Protein AF-A0AA40HEL3-F1 (afdb_monomer)

Structure (mmCIF, N/CA/C/O backbone):
data_AF-A0AA40HEL3-F1
#
_entry.id   AF-A0AA40HEL3-F1
#
loop_
_atom_site.group_PDB
_atom_site.id
_atom_site.type_symbol
_atom_site.label_atom_id
_atom_site.label_alt_id
_atom_site.label_comp_id
_atom_site.label_asym_id
_atom_site.label_entity_id
_atom_site.label_seq_id
_atom_site.pdbx_PDB_ins_code
_atom_site.Cartn_x
_atom_site.Cartn_y
_atom_site.Cartn_z
_atom_site.occupancy
_atom_site.B_iso_or_equiv
_atom_site.auth_seq_id
_atom_site.auth_comp_id
_atom_site.auth_asym_id
_atom_site.auth_atom_id
_atom_site.pdbx_PDB_model_num
ATOM 1 N N . MET A 1 1 ? -7.046 -39.041 -43.414 1.00 39.50 1 MET A N 1
ATOM 2 C CA . MET A 1 1 ? -5.927 -38.638 -42.534 1.00 39.50 1 MET A CA 1
ATOM 3 C C . MET A 1 1 ? -6.342 -37.340 -41.850 1.00 39.50 1 MET A C 1
ATOM 5 O O . MET A 1 1 ? -6.421 -36.329 -42.531 1.00 39.50 1 MET A O 1
ATOM 9 N N . ALA A 1 2 ? -6.742 -37.379 -40.576 1.00 47.94 2 ALA A N 1
ATOM 10 C CA . ALA A 1 2 ? -7.165 -36.186 -39.832 1.00 47.94 2 ALA A CA 1
ATOM 11 C C . ALA A 1 2 ? -5.951 -35.573 -39.118 1.00 47.94 2 ALA A C 1
ATOM 13 O O . ALA A 1 2 ? -5.220 -36.287 -38.434 1.00 47.94 2 ALA A O 1
ATOM 14 N N . ALA A 1 3 ? -5.721 -34.274 -39.314 1.00 55.25 3 ALA A N 1
ATOM 15 C CA . ALA A 1 3 ? -4.633 -33.546 -38.671 1.00 55.25 3 ALA A CA 1
ATOM 16 C C . ALA A 1 3 ? -4.926 -33.353 -37.169 1.00 55.25 3 ALA A C 1
ATOM 18 O O . ALA A 1 3 ? -6.078 -33.092 -36.809 1.00 55.25 3 ALA A O 1
ATOM 19 N N . PRO A 1 4 ? -3.924 -33.466 -36.280 1.00 57.38 4 PRO A N 1
ATOM 20 C CA . PRO A 1 4 ? -4.136 -33.258 -34.858 1.00 57.38 4 PRO A CA 1
ATOM 21 C C . PRO A 1 4 ? -4.435 -31.778 -34.603 1.00 57.38 4 PRO A C 1
ATOM 23 O O . PRO A 1 4 ? -3.684 -30.895 -35.018 1.00 57.38 4 PRO A O 1
ATOM 26 N N . ALA A 1 5 ? -5.541 -31.502 -33.913 1.00 61.62 5 ALA A N 1
ATOM 27 C CA . ALA A 1 5 ? -5.850 -30.162 -33.438 1.00 61.62 5 ALA A CA 1
ATOM 28 C C . ALA A 1 5 ? -4.750 -29.725 -32.459 1.00 61.62 5 ALA A C 1
ATOM 30 O O . ALA A 1 5 ? -4.575 -30.340 -31.403 1.00 61.62 5 ALA A O 1
ATOM 31 N N . LEU A 1 6 ? -4.003 -28.677 -32.819 1.00 62.03 6 LEU A N 1
ATOM 32 C CA . LEU A 1 6 ? -3.068 -28.009 -31.920 1.00 62.03 6 LEU A CA 1
ATOM 33 C C . LEU A 1 6 ? -3.831 -27.625 -30.652 1.00 62.03 6 LEU A C 1
ATOM 35 O O . LEU A 1 6 ? -4.682 -26.735 -30.664 1.00 62.03 6 LEU A O 1
ATOM 39 N N . ARG A 1 7 ? -3.529 -28.307 -29.546 1.00 61.59 7 ARG A N 1
ATOM 40 C CA . ARG A 1 7 ? -3.906 -27.865 -28.207 1.00 61.59 7 ARG A CA 1
ATOM 41 C C . ARG A 1 7 ? -3.159 -26.551 -27.991 1.00 61.59 7 ARG A C 1
ATOM 43 O O . ARG A 1 7 ? -2.004 -26.570 -27.577 1.00 61.59 7 ARG A O 1
ATOM 50 N N . LYS A 1 8 ? -3.781 -25.420 -28.348 1.00 59.19 8 LYS A N 1
ATOM 51 C CA . LYS A 1 8 ? -3.305 -24.097 -27.936 1.00 59.19 8 LYS A CA 1
ATOM 52 C C . LYS A 1 8 ? -3.164 -24.172 -26.425 1.00 59.19 8 LYS A C 1
ATOM 54 O O . LYS A 1 8 ? -4.157 -24.345 -25.720 1.00 59.19 8 LYS A O 1
ATOM 59 N N . ARG A 1 9 ? -1.924 -24.132 -25.945 1.00 63.53 9 ARG A N 1
ATOM 60 C CA . ARG A 1 9 ? -1.645 -23.918 -24.534 1.00 63.53 9 ARG A CA 1
ATOM 61 C C . ARG A 1 9 ? -2.317 -22.587 -24.218 1.00 63.53 9 ARG A C 1
ATOM 63 O O . ARG A 1 9 ? -1.965 -21.578 -24.820 1.00 63.53 9 ARG A O 1
ATOM 70 N N . ALA A 1 10 ? -3.370 -22.615 -23.409 1.00 66.50 10 ALA A N 1
ATOM 71 C CA . ALA A 1 10 ? -3.945 -21.391 -22.891 1.00 66.50 10 ALA A CA 1
ATOM 72 C C . ALA A 1 10 ? -2.898 -20.833 -21.928 1.00 66.50 10 ALA A C 1
ATOM 74 O O . ALA A 1 10 ? -2.798 -21.275 -20.787 1.00 66.50 10 ALA A O 1
ATOM 75 N N . GLU A 1 11 ? -2.029 -19.963 -22.432 1.00 66.25 11 GLU A N 1
ATOM 76 C CA . GLU A 1 11 ? -1.256 -19.079 -21.577 1.00 66.25 11 GLU A CA 1
ATOM 77 C C . GLU A 1 11 ? -2.283 -18.158 -20.926 1.00 66.25 11 GLU A C 1
ATOM 79 O O . GLU A 1 11 ? -2.817 -17.246 -21.555 1.00 66.25 11 GLU A O 1
ATOM 84 N N . VAL A 1 12 ? -2.660 -18.491 -19.693 1.00 70.62 12 VAL A N 1
ATOM 85 C CA . VAL A 1 12 ? -3.422 -17.583 -18.843 1.00 70.62 12 VAL A CA 1
ATOM 86 C C . VAL A 1 12 ? -2.447 -16.467 -18.491 1.00 70.62 12 VAL A C 1
ATOM 88 O O . VAL A 1 12 ? -1.569 -16.647 -17.650 1.00 70.62 12 VAL A O 1
ATOM 91 N N . GLY A 1 13 ? -2.528 -15.358 -19.224 1.00 68.19 13 GLY A N 1
ATOM 92 C CA . GLY A 1 13 ? -1.826 -14.138 -18.857 1.00 68.19 13 GLY A CA 1
ATOM 93 C C . GLY A 1 13 ? -2.454 -13.601 -17.580 1.00 68.19 13 GLY A C 1
ATOM 94 O O . GLY A 1 13 ? -3.647 -13.321 -17.580 1.00 68.19 13 GLY A O 1
ATOM 95 N N . MET A 1 14 ? -1.669 -13.508 -16.509 1.00 65.56 14 MET A N 1
ATOM 96 C CA . MET A 1 14 ? -2.067 -12.760 -15.318 1.00 65.56 14 MET A CA 1
ATOM 97 C C . MET A 1 14 ? -1.857 -11.276 -15.594 1.00 65.56 14 MET A C 1
ATOM 99 O O . MET A 1 14 ? -0.778 -10.881 -16.050 1.00 65.56 14 MET A O 1
ATOM 103 N N . THR A 1 15 ? -2.882 -10.471 -15.347 1.00 76.25 15 THR A N 1
ATOM 104 C CA . THR A 1 15 ? -2.785 -9.014 -15.427 1.00 76.25 15 THR A CA 1
ATOM 105 C C . THR A 1 15 ? -2.480 -8.430 -14.048 1.00 76.25 15 THR A C 1
ATOM 107 O O . THR A 1 15 ? -2.519 -9.128 -13.034 1.00 76.25 15 THR A O 1
ATOM 110 N N . PHE A 1 16 ? -2.106 -7.150 -13.986 1.00 67.69 16 PHE A N 1
ATOM 111 C CA . PHE A 1 16 ? -1.801 -6.503 -12.705 1.00 67.69 16 PHE A CA 1
ATOM 112 C C . PHE A 1 16 ? -3.035 -6.461 -11.792 1.00 67.69 16 PHE A C 1
ATOM 114 O O . PHE A 1 16 ? -2.916 -6.580 -10.579 1.00 67.69 16 PHE A O 1
ATOM 121 N N . GLU A 1 17 ? -4.226 -6.376 -12.377 1.00 70.69 17 GLU A N 1
ATOM 122 C CA . GLU A 1 17 ? -5.506 -6.426 -11.675 1.00 70.69 17 GLU A CA 1
ATOM 123 C C . GLU A 1 17 ? -5.733 -7.762 -10.958 1.00 70.69 17 GLU A C 1
ATOM 125 O O . GLU A 1 17 ? -6.367 -7.773 -9.907 1.00 70.69 17 GLU A O 1
ATOM 130 N N . ASP A 1 18 ? -5.179 -8.867 -11.472 1.00 75.19 18 ASP A N 1
ATOM 131 C CA . ASP A 1 18 ? -5.297 -10.187 -10.837 1.00 75.19 18 ASP A CA 1
ATOM 132 C C . ASP A 1 18 ? -4.466 -10.298 -9.545 1.00 75.19 18 ASP A C 1
ATOM 134 O O . ASP A 1 18 ? -4.706 -11.187 -8.726 1.00 75.19 18 ASP A O 1
ATOM 138 N N . ILE A 1 19 ? -3.479 -9.413 -9.355 1.00 70.06 19 ILE A N 1
ATOM 139 C CA . ILE A 1 19 ? -2.572 -9.409 -8.193 1.00 70.06 19 ILE A CA 1
ATOM 140 C C . ILE A 1 19 ? -2.695 -8.153 -7.319 1.00 70.06 19 ILE A C 1
ATOM 142 O O . ILE A 1 19 ? -2.182 -8.138 -6.200 1.00 70.06 19 ILE A O 1
ATOM 146 N N . ALA A 1 20 ? -3.350 -7.100 -7.806 1.00 71.44 20 ALA A N 1
ATOM 147 C CA . ALA A 1 20 ? -3.492 -5.841 -7.091 1.00 71.44 20 ALA A CA 1
ATOM 148 C C . ALA A 1 20 ? -4.630 -5.905 -6.063 1.00 71.44 20 ALA A C 1
ATOM 150 O O . ALA A 1 20 ? -5.752 -6.313 -6.357 1.00 71.44 20 ALA A O 1
ATOM 151 N N . LEU A 1 21 ? -4.338 -5.456 -4.842 1.00 73.38 21 LEU A N 1
ATOM 152 C CA . LEU A 1 21 ? -5.322 -5.321 -3.774 1.00 73.38 21 LEU A CA 1
ATOM 153 C C . LEU A 1 21 ? -5.815 -3.879 -3.724 1.00 73.38 21 LEU A C 1
ATOM 155 O O . LEU A 1 21 ? -5.041 -2.961 -3.455 1.00 73.38 21 LEU A O 1
ATOM 159 N N . PHE A 1 22 ? -7.110 -3.696 -3.964 1.00 75.00 22 PHE A N 1
ATOM 160 C CA . PHE A 1 22 ? -7.769 -2.398 -3.907 1.00 75.00 22 PHE A CA 1
ATOM 161 C C . PHE A 1 22 ? -8.645 -2.325 -2.665 1.00 75.00 22 PHE A C 1
ATOM 163 O O . PHE A 1 22 ? -9.450 -3.220 -2.419 1.00 75.00 22 PHE A O 1
ATOM 170 N N . PHE A 1 23 ? -8.503 -1.237 -1.914 1.00 76.94 23 PHE A N 1
ATOM 171 C CA . PHE A 1 23 ? -9.350 -0.944 -0.768 1.00 76.94 23 PHE A CA 1
ATOM 172 C C . PHE A 1 23 ? -10.151 0.326 -1.042 1.00 76.94 23 PHE A C 1
ATOM 174 O O . PHE A 1 23 ? -9.602 1.342 -1.471 1.00 76.94 23 PHE A O 1
ATOM 181 N N . SER A 1 24 ? -11.452 0.281 -0.772 1.00 81.00 24 SER A N 1
ATOM 182 C CA . SER A 1 24 ? -12.269 1.488 -0.625 1.00 81.00 24 SER A CA 1
ATOM 183 C C . SER A 1 24 ? -11.838 2.298 0.605 1.00 81.00 24 SER A C 1
ATOM 185 O O . SER A 1 24 ? -11.106 1.812 1.470 1.00 81.00 24 SER A O 1
ATOM 187 N N . ARG A 1 25 ? -12.312 3.545 0.727 1.00 77.62 25 ARG A N 1
ATOM 188 C CA . ARG A 1 25 ? -12.030 4.389 1.905 1.00 77.62 25 ARG A CA 1
ATOM 189 C C . ARG A 1 25 ? -12.567 3.749 3.187 1.00 77.62 25 ARG A C 1
ATOM 191 O O . ARG A 1 25 ? -11.940 3.841 4.242 1.00 77.62 25 ARG A O 1
ATOM 198 N N . GLU A 1 26 ? -13.721 3.104 3.085 1.00 83.06 26 GLU A N 1
ATOM 199 C CA . GLU A 1 26 ? -14.375 2.383 4.167 1.00 83.06 26 GLU A CA 1
ATOM 200 C C . GLU A 1 26 ? -13.543 1.160 4.568 1.00 83.06 26 GLU A C 1
ATOM 202 O O . GLU A 1 26 ? -13.236 1.001 5.747 1.00 83.06 26 GLU A O 1
ATOM 207 N N . GLU A 1 27 ? -13.085 0.354 3.607 1.00 84.44 27 GLU A N 1
ATOM 208 C CA . GLU A 1 27 ? -12.219 -0.804 3.874 1.00 84.44 27 GLU A CA 1
ATOM 209 C C . GLU A 1 27 ? -10.850 -0.391 4.424 1.00 84.44 27 GLU A C 1
ATOM 211 O O . GLU A 1 27 ? -10.378 -0.992 5.384 1.00 84.44 27 GLU A O 1
ATOM 216 N N . TRP A 1 28 ? -10.254 0.686 3.905 1.00 84.12 28 TRP A N 1
ATOM 217 C CA . TRP A 1 28 ? -8.998 1.252 4.409 1.00 84.12 28 TRP A CA 1
ATOM 218 C C . TRP A 1 28 ? -9.086 1.631 5.893 1.00 84.12 28 TRP A C 1
ATOM 220 O O . TRP A 1 28 ? -8.141 1.426 6.655 1.00 84.12 28 TRP A O 1
ATOM 230 N N . SER A 1 29 ? -10.243 2.145 6.328 1.00 83.31 29 SER A N 1
ATOM 231 C CA . SER A 1 29 ? -10.485 2.491 7.734 1.00 83.31 29 SER A CA 1
ATOM 232 C C . SER A 1 29 ? -10.590 1.268 8.651 1.00 83.31 29 SER A C 1
ATOM 234 O O . SER A 1 29 ? -10.294 1.372 9.844 1.00 83.31 29 SER A O 1
ATOM 236 N N . LEU A 1 30 ? -10.978 0.119 8.087 1.00 88.12 30 LEU A N 1
ATOM 237 C CA . LEU A 1 30 ? -11.140 -1.154 8.788 1.00 88.12 30 LEU A CA 1
ATOM 238 C C . LEU A 1 30 ? -9.840 -1.961 8.882 1.00 88.12 30 LEU A C 1
ATOM 240 O O . LEU A 1 30 ? -9.761 -2.855 9.722 1.00 88.12 30 LEU A O 1
ATOM 244 N N . LEU A 1 31 ? -8.829 -1.650 8.064 1.00 85.25 31 LEU A N 1
ATOM 245 C CA . LEU A 1 31 ? -7.517 -2.295 8.142 1.00 85.25 31 LEU A CA 1
ATOM 246 C C . LEU A 1 31 ? -6.845 -1.998 9.482 1.00 85.25 31 LEU A C 1
ATOM 248 O O . LEU 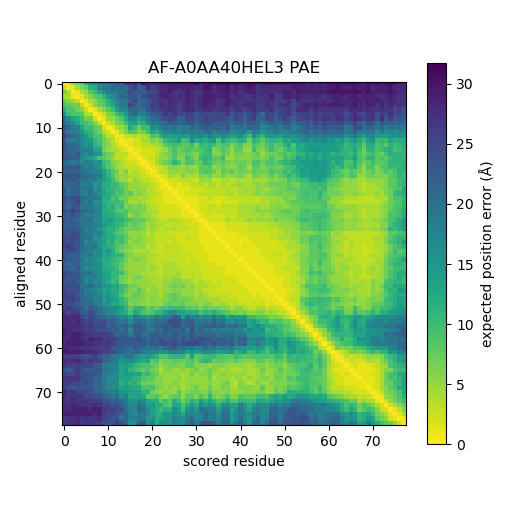A 1 31 ? -6.872 -0.857 9.959 1.00 85.25 31 LEU A O 1
ATOM 252 N N . ASP A 1 32 ? -6.180 -2.997 10.056 1.00 89.69 32 ASP A N 1
ATOM 253 C CA . ASP A 1 32 ? -5.275 -2.763 11.176 1.00 89.69 32 ASP A CA 1
ATOM 254 C C . ASP A 1 32 ? -3.999 -2.038 10.714 1.00 89.69 32 ASP A C 1
ATOM 256 O O . ASP A 1 32 ? -3.687 -1.959 9.523 1.00 89.69 32 ASP A O 1
ATOM 260 N N . GLU A 1 33 ? -3.251 -1.482 11.667 1.00 86.62 33 GLU A N 1
ATOM 261 C CA . GLU A 1 33 ? -2.038 -0.718 11.362 1.00 86.62 33 GLU A CA 1
ATOM 262 C C . GLU A 1 33 ? -1.012 -1.553 10.5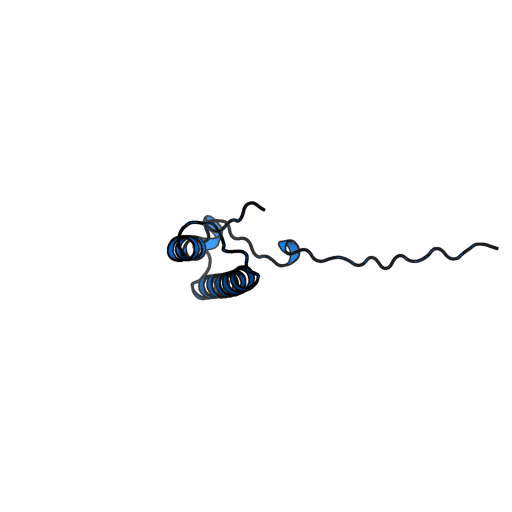79 1.00 86.62 33 GLU A C 1
ATOM 264 O O . GLU A 1 33 ? -0.402 -1.046 9.643 1.00 86.62 33 GLU A O 1
ATOM 269 N N . GLY A 1 34 ? -0.862 -2.846 10.881 1.00 88.50 34 GLY A N 1
ATOM 270 C CA . GLY A 1 34 ? 0.066 -3.726 10.172 1.00 88.50 34 GLY A CA 1
ATOM 271 C C . GLY A 1 34 ? -0.318 -3.926 8.705 1.00 88.50 34 GLY A C 1
ATOM 272 O O . GLY A 1 34 ? 0.548 -3.886 7.829 1.00 88.50 34 GLY A O 1
ATOM 273 N N . GLN A 1 35 ? -1.612 -4.074 8.418 1.00 86.62 35 GLN A N 1
ATOM 274 C CA . GLN A 1 35 ? -2.122 -4.171 7.047 1.00 86.62 35 GLN A CA 1
ATOM 275 C C . GLN A 1 35 ? -1.927 -2.876 6.255 1.00 86.62 35 GLN A C 1
ATOM 277 O O . GLN A 1 35 ? -1.515 -2.926 5.093 1.00 86.62 35 GLN A O 1
ATOM 282 N N . ARG A 1 36 ? -2.164 -1.715 6.879 1.00 85.88 36 ARG A N 1
ATOM 283 C CA . ARG A 1 36 ? -1.906 -0.418 6.234 1.00 85.88 36 ARG A CA 1
ATOM 284 C C . ARG A 1 36 ? -0.426 -0.252 5.937 1.00 85.88 36 ARG A C 1
ATOM 286 O O . ARG A 1 36 ? -0.080 0.060 4.806 1.00 85.88 36 ARG A O 1
ATOM 293 N N . GLN A 1 37 ? 0.448 -0.529 6.904 1.00 87.31 37 GLN A N 1
ATOM 294 C CA . GLN A 1 37 ? 1.899 -0.456 6.715 1.00 87.31 37 GLN A CA 1
ATOM 295 C C . GLN A 1 37 ? 2.375 -1.356 5.568 1.00 87.31 37 GLN A C 1
ATOM 297 O O . GLN A 1 37 ? 3.178 -0.924 4.744 1.00 87.31 37 GLN A O 1
ATOM 302 N N . LEU A 1 38 ? 1.846 -2.580 5.466 1.00 86.81 38 LEU A N 1
ATOM 303 C CA . LEU A 1 38 ? 2.170 -3.478 4.359 1.00 86.81 38 LEU A CA 1
AT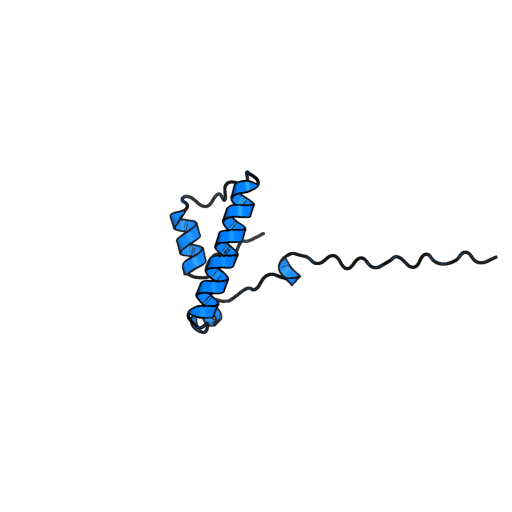OM 304 C C . LEU A 1 38 ? 1.758 -2.879 3.006 1.00 86.81 38 LEU A C 1
ATOM 306 O O . LEU A 1 38 ? 2.566 -2.864 2.081 1.00 86.81 38 LEU A O 1
ATOM 310 N N . TYR A 1 39 ? 0.537 -2.348 2.898 1.00 84.75 39 TYR A N 1
ATOM 311 C CA . TYR A 1 39 ? 0.070 -1.694 1.673 1.00 84.75 39 TYR A CA 1
ATOM 312 C C . TYR A 1 39 ? 0.934 -0.483 1.302 1.00 84.75 39 TYR A C 1
ATOM 314 O O . TYR A 1 39 ? 1.329 -0.343 0.146 1.00 84.75 39 TYR A O 1
ATOM 322 N N . LEU A 1 40 ? 1.257 0.376 2.274 1.00 82.62 40 LEU A N 1
ATOM 323 C CA . LEU A 1 40 ? 2.097 1.554 2.053 1.00 82.62 40 LEU A CA 1
ATOM 324 C C . LEU A 1 40 ? 3.487 1.157 1.541 1.00 82.62 40 LEU A C 1
ATOM 326 O O . LEU A 1 40 ? 3.952 1.746 0.569 1.00 82.62 40 LEU A O 1
ATOM 330 N N . ASN A 1 41 ? 4.114 0.136 2.135 1.00 86.00 41 ASN A N 1
ATOM 331 C CA . ASN A 1 41 ? 5.421 -0.362 1.697 1.00 86.00 41 ASN A CA 1
ATOM 332 C C . ASN A 1 41 ? 5.376 -0.899 0.263 1.00 86.00 41 ASN A C 1
ATOM 334 O O . ASN A 1 41 ? 6.185 -0.494 -0.566 1.00 86.00 41 ASN A O 1
ATOM 338 N N . VAL A 1 42 ? 4.386 -1.737 -0.061 1.00 83.94 42 VAL A N 1
ATOM 339 C CA . VAL A 1 42 ? 4.232 -2.289 -1.417 1.00 83.94 42 VAL A CA 1
ATOM 340 C C . VAL A 1 42 ? 3.976 -1.178 -2.441 1.00 83.94 42 VAL A C 1
ATOM 342 O O . VAL A 1 42 ? 4.539 -1.192 -3.535 1.00 83.94 42 VAL A O 1
ATO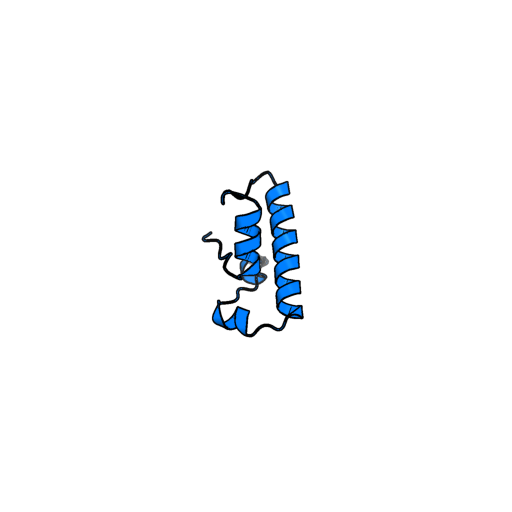M 345 N N . MET A 1 43 ? 3.161 -0.177 -2.099 1.00 82.06 43 MET A N 1
ATOM 346 C CA . MET A 1 43 ? 2.894 0.956 -2.987 1.00 82.06 43 MET A CA 1
ATOM 347 C C . MET A 1 43 ? 4.098 1.883 -3.165 1.00 82.06 43 MET A C 1
ATOM 349 O O . MET A 1 43 ? 4.264 2.441 -4.251 1.00 82.06 43 MET A O 1
ATOM 353 N N . LEU A 1 44 ? 4.948 2.026 -2.146 1.00 79.88 44 LEU A N 1
ATOM 354 C CA . LEU A 1 44 ? 6.210 2.759 -2.247 1.00 79.88 44 LEU A CA 1
ATOM 355 C C . LEU A 1 44 ? 7.218 2.033 -3.136 1.00 79.88 44 LEU A C 1
ATOM 357 O O . LEU A 1 44 ? 7.775 2.652 -4.037 1.00 79.88 44 LEU A O 1
ATOM 361 N N . GLU A 1 45 ? 7.394 0.725 -2.954 1.00 83.50 45 GLU A N 1
ATOM 362 C CA . GLU A 1 45 ? 8.259 -0.082 -3.823 1.00 83.50 45 GLU A CA 1
ATOM 363 C C . GLU A 1 45 ? 7.787 -0.014 -5.284 1.00 83.50 45 GLU A C 1
ATOM 365 O O . GLU A 1 45 ? 8.580 0.229 -6.194 1.00 83.50 45 GLU A O 1
ATOM 370 N N . ASN A 1 46 ? 6.475 -0.123 -5.522 1.00 80.12 46 ASN A N 1
ATOM 371 C CA . ASN A 1 46 ? 5.896 0.049 -6.856 1.00 80.12 46 ASN A CA 1
ATOM 372 C C . ASN A 1 46 ? 6.159 1.448 -7.434 1.00 80.12 46 ASN A C 1
ATOM 374 O O . ASN A 1 46 ? 6.441 1.583 -8.626 1.00 80.12 46 ASN A O 1
ATOM 378 N N . PHE A 1 47 ? 6.081 2.493 -6.608 1.00 76.00 47 PHE A N 1
ATOM 379 C CA . PHE A 1 47 ? 6.375 3.863 -7.020 1.00 76.00 47 PHE A CA 1
ATOM 380 C C . PHE A 1 47 ? 7.845 4.046 -7.406 1.00 76.00 47 PHE A C 1
ATOM 382 O O . PHE A 1 47 ? 8.133 4.638 -8.449 1.00 76.00 47 PHE A O 1
ATOM 389 N N . GLU A 1 48 ? 8.773 3.524 -6.606 1.00 78.88 48 GLU A N 1
ATOM 390 C CA . GLU A 1 48 ? 10.205 3.558 -6.904 1.00 78.88 48 GLU A CA 1
ATOM 391 C C . GLU A 1 48 ? 10.513 2.812 -8.202 1.00 78.88 48 GLU A C 1
ATOM 393 O O . GLU A 1 48 ? 11.238 3.327 -9.056 1.00 78.88 48 GLU A O 1
ATOM 398 N N . LEU A 1 49 ? 9.893 1.646 -8.404 1.00 81.19 49 LEU A N 1
ATOM 399 C CA . LEU A 1 49 ? 10.002 0.888 -9.645 1.00 81.19 49 LEU A CA 1
ATOM 400 C C . LEU A 1 49 ? 9.510 1.717 -10.836 1.00 81.19 49 LEU A C 1
ATOM 402 O O . LEU A 1 49 ? 10.273 1.929 -11.776 1.00 81.19 49 LEU A O 1
ATOM 406 N N . VAL A 1 50 ? 8.290 2.258 -10.803 1.00 73.62 50 VAL A N 1
ATOM 407 C CA . VAL A 1 50 ? 7.747 3.075 -11.907 1.00 73.62 50 VAL A CA 1
ATOM 408 C C . VAL A 1 50 ? 8.603 4.319 -12.175 1.00 73.62 50 VAL A C 1
ATOM 410 O O . VAL A 1 50 ? 8.873 4.635 -13.337 1.00 73.62 50 VAL A O 1
ATOM 413 N N . SER A 1 51 ? 9.092 4.970 -11.119 1.00 72.81 51 SER A N 1
ATOM 414 C CA . SER A 1 51 ? 9.997 6.120 -11.213 1.00 72.81 51 SER A CA 1
ATOM 415 C C . SER A 1 51 ? 11.340 5.735 -11.845 1.00 72.81 51 SER A C 1
ATOM 417 O O . SER A 1 51 ? 11.871 6.477 -12.673 1.00 72.81 51 SER A O 1
ATOM 419 N N . SER A 1 52 ? 11.865 4.545 -11.529 1.00 74.38 52 SER A N 1
ATOM 420 C CA . SER A 1 52 ? 13.103 4.011 -12.113 1.00 74.38 52 SER A CA 1
ATOM 421 C C . SER A 1 52 ? 12.976 3.682 -13.605 1.00 74.38 52 SER A C 1
ATOM 423 O O . SER A 1 52 ? 13.953 3.794 -14.344 1.00 74.38 52 SER A O 1
ATOM 425 N N . LEU A 1 53 ? 11.765 3.365 -14.085 1.00 75.00 53 LEU A N 1
ATOM 426 C CA . LEU A 1 53 ? 11.467 3.163 -15.510 1.00 75.00 53 LEU A CA 1
ATOM 427 C C . LEU A 1 53 ? 11.455 4.481 -16.318 1.00 75.00 53 LEU A C 1
ATOM 429 O O . LEU A 1 53 ? 11.116 4.477 -17.502 1.00 75.00 53 LEU A O 1
ATOM 433 N N . GLY A 1 54 ? 11.807 5.617 -15.706 1.00 63.66 54 GLY A N 1
ATOM 434 C CA . GLY A 1 54 ? 11.861 6.923 -16.367 1.00 63.66 54 GLY A CA 1
ATOM 435 C C . GLY A 1 54 ? 10.486 7.544 -16.621 1.00 63.66 54 GLY A C 1
ATOM 436 O O . GLY A 1 54 ? 10.393 8.599 -17.248 1.00 63.66 54 GLY A O 1
ATOM 437 N N . LYS A 1 55 ? 9.411 6.921 -16.120 1.00 58.72 55 LYS A N 1
ATOM 438 C CA . LYS A 1 55 ? 8.096 7.549 -16.026 1.00 58.72 55 LYS A CA 1
ATOM 439 C C . LYS A 1 55 ? 8.088 8.355 -14.739 1.00 58.72 55 LYS A C 1
ATOM 441 O O . LYS A 1 55 ? 7.858 7.802 -13.672 1.00 58.72 55 LYS A O 1
ATOM 446 N N . THR A 1 56 ? 8.359 9.653 -14.827 1.00 55.88 56 THR A N 1
ATOM 447 C CA . THR A 1 56 ? 8.087 10.548 -13.704 1.00 55.88 56 THR A CA 1
ATOM 448 C C . THR A 1 56 ? 6.581 10.494 -13.441 1.00 55.88 56 THR A C 1
ATOM 450 O O . THR A 1 56 ? 5.800 10.812 -14.341 1.00 55.88 56 THR A O 1
ATOM 453 N N . PRO A 1 57 ? 6.128 10.037 -12.264 1.00 54.84 57 PRO A N 1
ATOM 454 C CA . PRO A 1 57 ? 4.709 10.036 -11.961 1.00 54.84 57 PRO A CA 1
ATOM 455 C C . PRO A 1 57 ? 4.252 11.495 -11.903 1.00 54.84 57 PRO A C 1
ATOM 457 O O . PRO A 1 57 ? 4.550 12.238 -10.971 1.00 54.84 57 PRO A O 1
ATOM 460 N N . THR A 1 58 ? 3.574 11.950 -12.954 1.00 56.16 58 THR A N 1
ATOM 461 C CA . THR A 1 58 ? 3.069 13.316 -13.066 1.00 56.16 58 THR A CA 1
ATOM 462 C C . THR A 1 58 ? 1.823 13.481 -12.204 1.00 56.16 58 THR A C 1
ATOM 464 O O . THR A 1 58 ? 0.728 13.601 -12.734 1.00 56.16 58 THR A O 1
ATOM 467 N N . LEU A 1 59 ? 1.986 13.513 -10.878 1.00 54.28 59 LEU A N 1
ATOM 468 C CA . LEU A 1 59 ? 1.106 14.255 -9.969 1.00 54.28 59 LEU A CA 1
ATOM 469 C C . LEU A 1 59 ? 1.993 15.072 -9.022 1.00 54.28 59 LEU A C 1
ATOM 471 O O . LEU A 1 59 ? 2.377 14.631 -7.948 1.00 54.28 59 LEU A O 1
ATOM 475 N N . THR A 1 60 ? 2.384 16.247 -9.515 1.00 54.38 60 THR A N 1
ATOM 476 C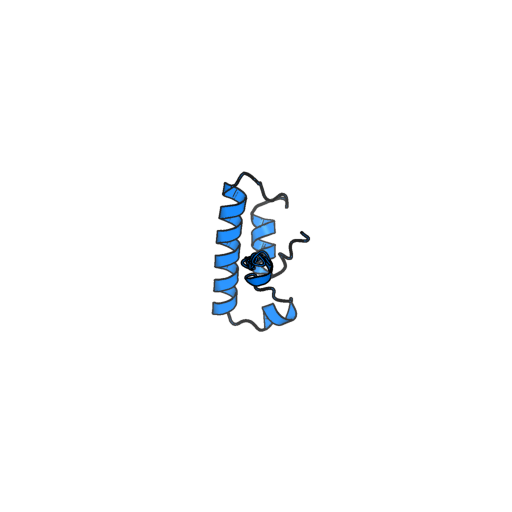 CA . THR A 1 60 ? 2.924 17.417 -8.802 1.00 54.38 60 THR A CA 1
ATOM 477 C C . THR A 1 60 ? 3.396 17.182 -7.348 1.00 54.38 60 THR A C 1
ATOM 479 O O . THR A 1 60 ? 2.637 17.406 -6.406 1.00 54.38 60 THR A O 1
ATOM 482 N N . SER A 1 61 ? 4.687 16.873 -7.168 1.00 59.19 61 SER A N 1
ATOM 483 C CA . SER A 1 61 ? 5.432 16.722 -5.892 1.00 59.19 61 SER A CA 1
ATOM 484 C C . SER A 1 61 ? 5.319 15.345 -5.214 1.00 59.19 61 SER A C 1
ATOM 486 O O . SER A 1 61 ? 4.219 14.911 -4.888 1.00 59.19 61 SER A O 1
ATOM 488 N N . ASP A 1 62 ? 6.462 14.713 -4.896 1.00 62.72 62 ASP A N 1
ATOM 489 C CA . ASP A 1 62 ? 6.586 13.460 -4.110 1.00 62.72 62 ASP A CA 1
ATOM 490 C C . ASP A 1 62 ? 5.661 13.406 -2.880 1.00 62.72 62 ASP A C 1
ATOM 492 O O . ASP A 1 62 ? 5.065 12.378 -2.561 1.00 62.72 62 ASP A O 1
ATOM 496 N N . LEU A 1 63 ? 5.470 14.551 -2.222 1.00 65.38 63 LEU A N 1
ATOM 497 C CA . LEU A 1 63 ? 4.598 14.701 -1.058 1.00 65.38 63 LEU A CA 1
ATOM 498 C C . LEU A 1 63 ? 3.109 14.460 -1.362 1.00 65.38 63 LEU A C 1
ATOM 500 O O . LEU A 1 63 ? 2.395 13.943 -0.506 1.00 65.38 63 LEU A O 1
ATOM 504 N N . GLY A 1 64 ? 2.626 14.813 -2.557 1.00 70.69 64 GLY A N 1
ATOM 505 C CA . GLY A 1 64 ? 1.229 14.617 -2.959 1.00 70.69 64 GLY A CA 1
ATOM 506 C C . GLY A 1 64 ? 0.896 13.146 -3.203 1.00 70.69 64 GLY A C 1
ATOM 507 O O . GLY A 1 64 ? -0.156 12.666 -2.779 1.00 70.69 64 GLY A O 1
ATOM 508 N N . PHE A 1 65 ? 1.830 12.410 -3.806 1.00 69.94 65 PHE A N 1
ATOM 509 C CA . PHE A 1 65 ? 1.725 10.964 -3.998 1.00 69.94 65 PHE A CA 1
ATOM 510 C C . PHE A 1 65 ? 1.808 10.211 -2.668 1.00 69.94 65 PHE A C 1
ATOM 512 O O . PHE A 1 65 ? 0.955 9.372 -2.383 1.00 69.94 65 PHE A O 1
ATOM 519 N N . TYR A 1 66 ? 2.774 10.562 -1.813 1.00 72.44 66 TYR A N 1
ATOM 520 C CA . TYR A 1 66 ? 2.920 9.963 -0.485 1.00 72.44 66 TYR A CA 1
ATOM 521 C C . TYR A 1 66 ? 1.678 10.196 0.388 1.00 72.44 66 TYR A C 1
ATOM 523 O O . TYR A 1 66 ? 1.212 9.287 1.078 1.00 72.44 66 TYR A O 1
ATOM 531 N N . PHE A 1 67 ? 1.088 11.394 0.311 1.00 74.3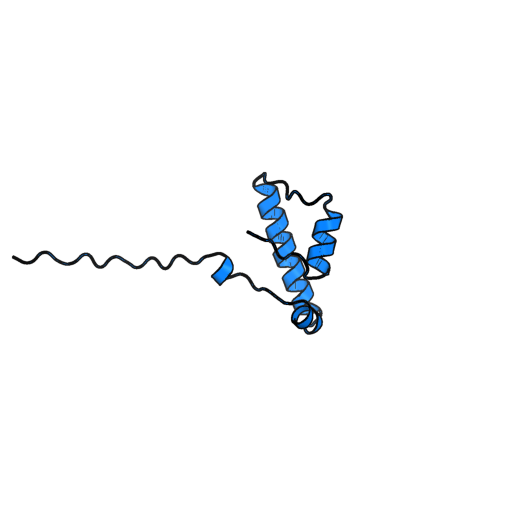1 67 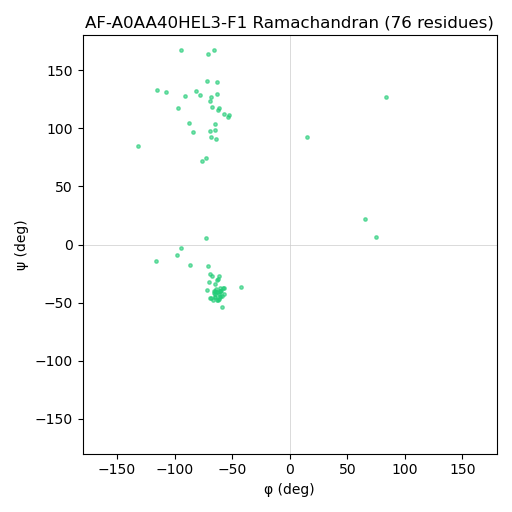PHE A N 1
ATOM 532 C CA . PHE A 1 67 ? -0.171 11.711 0.982 1.00 74.31 67 PHE A CA 1
ATOM 533 C C . PHE A 1 67 ? -1.343 10.888 0.428 1.00 74.31 67 PHE A C 1
ATOM 535 O O . PHE A 1 67 ? -2.136 10.359 1.205 1.00 74.31 67 PHE A O 1
ATOM 542 N N . ALA A 1 68 ? -1.441 10.721 -0.895 1.00 72.06 68 ALA A N 1
ATOM 543 C CA . ALA A 1 68 ? -2.479 9.899 -1.517 1.00 72.06 68 ALA A CA 1
ATOM 544 C C . ALA A 1 68 ? -2.354 8.413 -1.140 1.00 72.06 68 ALA A C 1
ATOM 546 O O . ALA A 1 68 ? -3.363 7.781 -0.831 1.00 72.06 68 ALA A O 1
ATOM 547 N N . ILE A 1 69 ? -1.134 7.870 -1.099 1.00 75.25 69 ILE A N 1
ATOM 548 C CA . ILE A 1 69 ? -0.850 6.496 -0.658 1.00 75.25 69 ILE A CA 1
ATOM 549 C C . ILE A 1 69 ? -1.204 6.334 0.832 1.00 75.25 69 ILE A C 1
ATOM 551 O O . ILE A 1 69 ? -1.933 5.412 1.185 1.00 75.25 69 ILE A O 1
ATOM 555 N N . SER A 1 70 ? -0.818 7.296 1.681 1.00 72.25 70 SER A N 1
ATOM 556 C CA . SER A 1 70 ? -1.127 7.314 3.127 1.00 72.25 70 SER A CA 1
ATOM 557 C C . SER A 1 70 ? -2.626 7.369 3.445 1.00 72.25 70 SER A C 1
ATOM 559 O O . SER A 1 70 ? -3.065 6.914 4.500 1.00 72.25 70 SER A O 1
ATOM 561 N N . GLN A 1 71 ? -3.423 7.938 2.543 1.00 70.56 71 GLN A N 1
ATOM 562 C CA . GLN A 1 71 ? -4.873 8.071 2.693 1.00 70.56 71 GLN A CA 1
ATOM 563 C C . GLN A 1 71 ? -5.654 6.924 2.021 1.00 70.56 71 GLN A C 1
ATOM 565 O O . GLN A 1 71 ? -6.882 6.927 2.090 1.00 70.56 71 GLN A O 1
ATOM 570 N N . GLY A 1 72 ? -4.978 5.991 1.333 1.00 66.94 72 GLY A N 1
ATOM 571 C CA . GLY A 1 72 ? -5.634 4.982 0.487 1.00 66.94 72 GLY A CA 1
ATOM 572 C C . GLY A 1 72 ? -6.352 5.586 -0.732 1.00 66.94 72 GLY A C 1
ATOM 573 O O . GLY A 1 72 ? -7.285 4.998 -1.264 1.00 66.94 72 GLY A O 1
ATOM 574 N N . VAL A 1 73 ? -5.967 6.797 -1.153 1.00 61.81 73 VAL A N 1
ATOM 575 C CA . VAL A 1 73 ? -6.631 7.596 -2.206 1.00 61.81 73 VAL A CA 1
ATOM 576 C C . VAL A 1 73 ? -5.942 7.453 -3.559 1.00 61.81 73 VAL A C 1
ATOM 578 O O . VAL A 1 73 ? -6.483 7.913 -4.564 1.00 61.81 73 VAL A O 1
ATOM 581 N N . LEU A 1 74 ? -4.770 6.813 -3.622 1.00 58.81 74 LEU A N 1
ATOM 582 C CA . LEU A 1 74 ? -4.120 6.527 -4.896 1.00 58.81 74 LEU A CA 1
ATOM 583 C C . LEU A 1 74 ? -4.862 5.403 -5.637 1.00 58.81 74 LEU A C 1
ATOM 585 O O . LEU A 1 74 ? -4.421 4.263 -5.706 1.00 58.81 74 LEU A O 1
ATOM 589 N N . CYS A 1 75 ? -6.013 5.764 -6.184 1.00 50.81 75 CYS A N 1
ATOM 590 C CA . CYS A 1 75 ? -6.687 5.068 -7.255 1.00 50.81 75 CYS A CA 1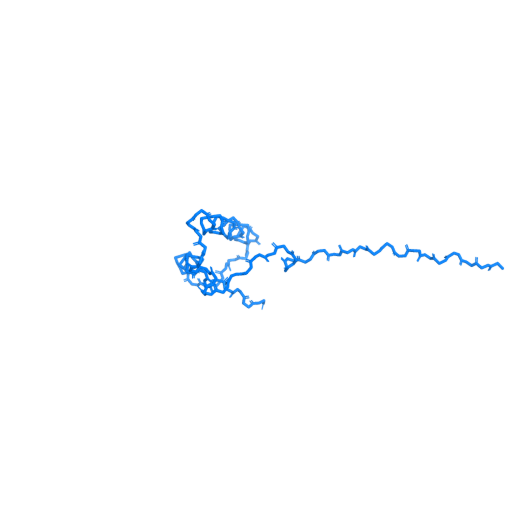
ATOM 591 C C . CYS A 1 75 ? -6.107 5.642 -8.557 1.00 50.81 75 CYS A C 1
ATOM 593 O O . CYS A 1 75 ? -6.416 6.792 -8.884 1.00 50.81 75 CYS A O 1
ATOM 595 N N . PRO A 1 76 ? -5.220 4.939 -9.280 1.00 43.62 76 PRO A N 1
ATOM 596 C CA . PRO A 1 76 ? -4.907 5.357 -10.634 1.00 43.62 76 PRO A CA 1
ATOM 597 C C . PRO A 1 76 ? -6.155 5.108 -11.501 1.00 43.62 76 PRO A C 1
ATOM 599 O O . PRO A 1 76 ? -6.624 3.969 -11.556 1.00 43.62 76 PRO A O 1
ATOM 602 N N . PRO A 1 77 ? -6.721 6.110 -12.201 1.00 41.34 77 PRO A N 1
ATOM 603 C CA . PRO A 1 77 ? -7.346 5.784 -13.470 1.00 41.34 77 PRO A CA 1
ATOM 604 C C . PRO A 1 77 ? -6.219 5.271 -14.376 1.00 41.34 77 PRO A C 1
ATOM 606 O O . PRO A 1 77 ? -5.150 5.886 -14.431 1.00 41.34 77 PRO A O 1
ATOM 609 N N . MET A 1 78 ? -6.435 4.110 -14.995 1.00 37.91 78 MET A N 1
ATOM 610 C CA . MET A 1 78 ? -5.555 3.579 -16.041 1.00 37.91 78 MET A CA 1
ATOM 611 C C . MET A 1 78 ? -5.196 4.635 -17.090 1.00 37.91 78 MET A C 1
ATOM 613 O O . MET A 1 78 ? -6.094 5.438 -17.442 1.00 37.91 78 MET A O 1
#

Radius of gyration: 18.99 Å; Cα contacts (8 Å, |Δi|>4): 23; chains: 1; bounding box: 28×56×54 Å

Solvent-accessible surface area (backbone atoms only — not comparable to full-atom values): 5122 Å² total; per-residue (Å²): 138,84,79,82,77,80,78,74,76,79,76,79,78,82,53,69,75,80,74,56,87,83,59,54,70,70,54,54,69,68,47,53,71,69,57,49,52,51,52,47,50,53,53,47,54,51,47,52,51,46,42,70,72,70,46,72,78,87,56,81,54,76,66,51,50,53,50,26,49,75,65,57,59,69,70,78,79,131

Secondary structure (DSSP, 8-state):
-PPPP-------PPPGGGT-----HHHHHHS-HHHHHHHHHHHHHHHHHHHHTT----SSSHHHHHHHHHTT------

Sequence (78 aa):
MAAPALRKRAEVGMTFEDIALFFSREEWSLLDEGQRQLYL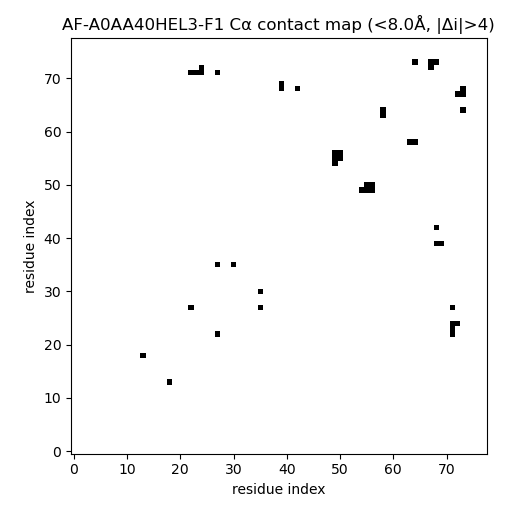NVMLENFELVSSLGKTPTLTSDLGFYFAISQGVLCPPM

Mean predicted aligned error: 12.02 Å

InterPro domains:
  IPR001909 Krueppel-associated box [PF01352] (14-54)
  IPR001909 Krueppel-associated box [PS50805] (14-78)
  IPR001909 Krueppel-associated box [SM00349] (14-73)
  IPR001909 Krueppel-associated box [cd07765] (14-53)
  IPR036051 Krueppel-associated box domain superfamily [SSF109640] (12-58)
  IPR050169 Krueppel C2H2-type zinc-finger [PTHR23232] (14-58)

pLDDT: mean 70.5, std 12.54, range [37.91, 89.69]

Foldseek 3Di:
DDDDDPPPPPPPDDDVVNVDDADDLVRLVVDDPVRLVVQLVVVVVVQVVCVVVVPPPPDPDPVVVSVCSNSSNPDDPD

Organism: Cnephaeus nilssonii (NCBI:txid3371016)